Protein AF-A0AAD8AFC6-F1 (afdb_monomer_lite)

InterPro domains:
  IPR002423 Chaperonin Cpn60/GroEL/TCP-1 family [PF00118] (9-108)
  IPR017998 T-complex protein 1 [PTHR11353] (9-109)
  IPR027409 GroEL-like apical domain superfamily [G3DSA:3.50.7.10] (32-109)
  IPR027409 GroEL-like apical domain superfamily [SSF52029] (27-108)
  IPR027410 TCP-1-like chaperonin intermediate domain superfamily [G3DSA:3.30.260.10] (5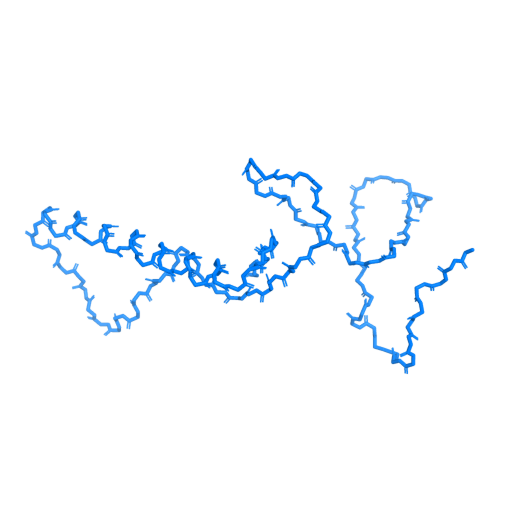-31)

Foldseek 3Di:
DDDLDPPPDPDCVVDDDDDDPDDDPVPDDDDSDDDDPDDDDPPDDPDDPPFPEDEEADDLQDPPVPPPPDPPPDPDPVVVVVVVVVSVVVSVVVVVVVVVVVGDHYHYD

Structure (mmCIF, N/CA/C/O backbone):
data_AF-A0AAD8AFC6-F1
#
_entry.id   AF-A0AAD8AFC6-F1
#
loop_
_atom_site.group_PDB
_atom_site.id
_atom_site.type_symbol
_atom_site.label_atom_id
_atom_site.label_alt_id
_atom_site.label_comp_id
_atom_site.label_asym_id
_atom_site.label_entity_id
_atom_site.label_seq_id
_atom_site.pdbx_PDB_ins_code
_atom_site.Cartn_x
_atom_site.Cartn_y
_atom_site.Cartn_z
_atom_site.occupancy
_atom_site.B_iso_or_equiv
_atom_site.auth_seq_id
_atom_site.auth_comp_id
_atom_site.auth_asym_id
_atom_site.auth_atom_id
_atom_site.pdbx_PDB_model_num
ATOM 1 N N . MET A 1 1 ? 15.541 -9.518 -28.166 1.00 33.28 1 MET A N 1
ATOM 2 C CA . MET A 1 1 ? 15.388 -8.230 -27.459 1.00 33.28 1 MET A CA 1
ATOM 3 C C . MET A 1 1 ? 14.006 -7.708 -27.784 1.00 33.28 1 MET A C 1
ATOM 5 O O . MET A 1 1 ? 13.809 -7.195 -28.878 1.00 33.28 1 MET A O 1
ATOM 9 N N . GLN A 1 2 ? 13.034 -7.973 -26.917 1.00 26.66 2 GLN A N 1
ATOM 10 C CA . GLN A 1 2 ? 11.650 -7.575 -27.138 1.00 26.66 2 GLN A CA 1
ATOM 11 C C . GLN A 1 2 ? 11.496 -6.179 -26.528 1.00 26.66 2 GLN A C 1
ATOM 13 O O . GLN A 1 2 ? 11.730 -5.969 -25.347 1.00 26.66 2 GLN A O 1
ATOM 18 N N . PHE A 1 3 ? 11.275 -5.184 -27.382 1.00 35.19 3 PHE A N 1
ATOM 19 C CA . PHE A 1 3 ? 11.056 -3.809 -26.956 1.00 35.19 3 PHE A CA 1
ATOM 20 C C . PHE A 1 3 ? 9.739 -3.751 -26.177 1.00 35.19 3 PHE A C 1
ATOM 22 O O . PHE A 1 3 ? 8.718 -4.225 -26.673 1.00 35.19 3 PHE A O 1
ATOM 29 N N . CYS A 1 4 ? 9.734 -3.133 -24.994 1.00 43.22 4 CYS A N 1
ATOM 30 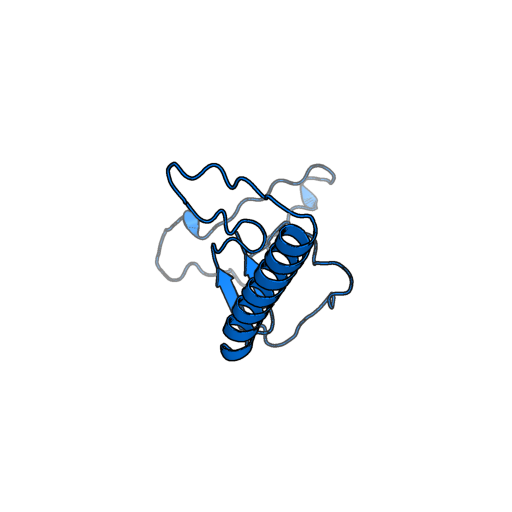C CA . CYS A 1 4 ? 8.493 -2.700 -24.358 1.00 43.22 4 CYS A CA 1
ATOM 31 C C . CYS A 1 4 ? 7.900 -1.585 -25.241 1.00 43.22 4 CYS A C 1
ATOM 33 O O . CYS A 1 4 ? 8.238 -0.409 -25.111 1.00 43.22 4 CYS A O 1
ATOM 35 N N . GLU A 1 5 ? 7.105 -1.980 -26.238 1.00 46.38 5 GLU A N 1
ATOM 36 C CA . GLU A 1 5 ? 6.510 -1.090 -27.230 1.00 46.38 5 GLU A CA 1
ATOM 37 C C . GLU A 1 5 ? 5.574 -0.085 -26.553 1.00 46.38 5 GLU A C 1
ATOM 39 O O . GLU A 1 5 ? 4.472 -0.416 -26.105 1.00 46.38 5 GLU A O 1
ATOM 44 N N . LEU A 1 6 ? 5.972 1.188 -26.568 1.00 54.22 6 LEU A N 1
ATOM 45 C CA . LEU A 1 6 ? 5.028 2.298 -26.547 1.00 54.22 6 LEU A CA 1
ATOM 46 C C . LEU A 1 6 ? 4.147 2.160 -27.795 1.00 54.22 6 LEU A C 1
ATOM 48 O O . LEU A 1 6 ? 4.504 2.628 -28.874 1.00 54.22 6 LEU A O 1
ATOM 52 N N . LYS A 1 7 ? 2.999 1.489 -27.666 1.00 53.31 7 LYS A N 1
ATOM 53 C CA . LYS A 1 7 ? 1.977 1.421 -28.718 1.00 53.31 7 LYS A CA 1
ATOM 54 C C . LYS A 1 7 ? 1.433 2.829 -28.989 1.00 53.31 7 LYS A C 1
ATOM 56 O O . LYS A 1 7 ? 0.461 3.263 -28.380 1.00 53.31 7 LYS A O 1
ATOM 61 N N . GLY A 1 8 ? 2.099 3.566 -29.874 1.00 54.56 8 GLY A N 1
ATOM 62 C CA . GLY A 1 8 ? 1.585 4.747 -30.573 1.00 54.56 8 GLY A CA 1
ATOM 63 C C . GLY A 1 8 ? 1.385 6.040 -29.774 1.00 54.56 8 GLY A C 1
ATOM 64 O O . GLY A 1 8 ? 1.069 7.054 -30.388 1.00 54.56 8 GLY A O 1
ATOM 65 N N . SER A 1 9 ? 1.579 6.066 -28.452 1.00 57.62 9 SER A N 1
ATOM 66 C CA . SER A 1 9 ? 1.502 7.313 -27.674 1.00 57.62 9 SER A CA 1
ATOM 67 C C . SER A 1 9 ? 2.880 7.697 -27.132 1.00 57.62 9 SER A C 1
ATOM 69 O O . SER A 1 9 ? 3.439 7.013 -26.281 1.00 57.62 9 SER A O 1
ATOM 71 N N . GLY A 1 10 ? 3.452 8.790 -27.646 1.00 61.97 10 GLY A N 1
ATOM 72 C CA . GLY A 1 10 ? 4.756 9.345 -27.243 1.00 61.97 10 GLY A CA 1
ATOM 73 C C . GLY A 1 10 ? 4.758 9.985 -25.848 1.00 61.97 10 GLY A C 1
ATOM 74 O O . GLY A 1 10 ? 5.400 11.009 -25.631 1.00 61.97 10 GLY A O 1
ATOM 75 N N . ASN A 1 11 ? 3.995 9.426 -24.909 1.00 69.38 11 ASN A N 1
ATOM 76 C CA . ASN A 1 11 ? 3.841 9.964 -23.568 1.00 69.38 11 ASN A CA 1
ATOM 77 C C . ASN A 1 11 ? 5.013 9.524 -22.689 1.00 69.38 11 ASN A C 1
ATOM 79 O O . ASN A 1 11 ? 5.054 8.397 -22.198 1.00 69.38 11 ASN A O 1
ATOM 83 N N . LEU A 1 12 ? 5.936 10.452 -22.429 1.00 70.56 12 LEU A N 1
ATOM 84 C CA . LEU A 1 12 ? 7.078 10.240 -21.530 1.00 70.56 12 LEU A CA 1
ATOM 85 C C . LEU A 1 12 ? 6.664 9.899 -20.088 1.00 70.56 12 LEU A C 1
ATOM 87 O O . LEU A 1 12 ? 7.460 9.342 -19.344 1.00 70.56 12 LEU A O 1
ATOM 91 N N . SER A 1 13 ? 5.417 10.174 -19.693 1.00 72.44 13 SER A N 1
ATOM 92 C CA . SER A 1 13 ? 4.873 9.803 -18.378 1.00 72.44 13 SER A CA 1
ATOM 93 C C . SER A 1 13 ? 4.747 8.292 -18.159 1.00 72.44 13 SER A C 1
ATOM 95 O O . SER A 1 13 ? 4.615 7.865 -17.016 1.00 72.44 13 SER A O 1
ATOM 97 N N . ALA A 1 14 ? 4.776 7.487 -19.227 1.00 73.25 14 ALA A N 1
ATOM 98 C CA . ALA A 1 14 ? 4.791 6.029 -19.127 1.00 73.25 14 ALA A CA 1
ATOM 99 C C . ALA A 1 14 ? 6.182 5.473 -18.771 1.00 73.25 14 ALA A C 1
ATOM 101 O O . ALA A 1 14 ? 6.287 4.330 -18.337 1.00 73.25 14 ALA A O 1
ATOM 102 N N . ILE A 1 15 ? 7.242 6.273 -18.939 1.00 80.81 15 ILE A N 1
ATOM 103 C CA . ILE A 1 15 ? 8.616 5.870 -18.643 1.00 80.81 15 ILE A CA 1
ATOM 104 C C . ILE A 1 15 ? 8.990 6.401 -17.262 1.00 80.81 15 ILE A C 1
ATOM 106 O O . ILE A 1 15 ? 9.149 7.605 -17.056 1.00 80.81 15 ILE A O 1
ATOM 110 N N . GLN A 1 16 ? 9.178 5.492 -16.311 1.00 79.19 16 GLN A N 1
ATOM 111 C CA . GLN A 1 16 ? 9.682 5.840 -14.992 1.00 79.19 16 GLN A CA 1
ATOM 112 C C . GLN A 1 16 ? 11.197 5.632 -14.933 1.00 79.19 16 GLN A C 1
ATOM 114 O O . GLN A 1 16 ? 11.687 4.512 -15.032 1.00 79.19 16 GLN A O 1
ATOM 119 N N . ILE A 1 17 ? 11.946 6.716 -14.726 1.00 83.44 17 ILE A N 1
ATOM 120 C CA . ILE A 1 17 ? 13.399 6.662 -14.534 1.00 83.44 17 ILE A CA 1
ATOM 121 C C . ILE A 1 17 ? 13.685 6.658 -13.030 1.00 83.44 17 ILE A C 1
ATOM 123 O O . ILE A 1 17 ? 13.499 7.672 -12.357 1.00 83.44 17 ILE A O 1
ATOM 127 N N . ILE A 1 18 ? 14.150 5.526 -12.500 1.00 83.12 18 ILE A N 1
ATOM 128 C CA . ILE A 1 18 ? 14.548 5.385 -11.093 1.00 83.12 18 ILE A CA 1
ATOM 129 C C . ILE A 1 18 ? 16.070 5.302 -11.023 1.00 83.12 18 ILE A C 1
ATOM 131 O O . ILE A 1 18 ? 16.680 4.417 -11.612 1.00 83.12 18 ILE A O 1
ATOM 135 N N . LYS A 1 19 ? 16.688 6.221 -10.277 1.00 84.25 19 LYS A N 1
ATOM 136 C CA . LYS A 1 19 ? 18.132 6.216 -10.024 1.00 84.25 19 LYS A CA 1
ATOM 137 C C . LYS A 1 19 ? 18.385 5.666 -8.629 1.00 84.25 19 LYS A C 1
ATOM 139 O O . LYS A 1 19 ? 17.937 6.250 -7.642 1.00 84.25 19 LYS A O 1
ATOM 144 N N . LYS A 1 20 ? 19.102 4.551 -8.549 1.00 81.69 20 LYS A N 1
ATOM 145 C CA . LYS A 1 20 ? 19.567 3.961 -7.293 1.00 81.69 20 LYS A CA 1
ATOM 146 C C . LYS A 1 20 ? 21.068 4.180 -7.162 1.00 81.69 20 LYS A C 1
ATOM 148 O O . LYS A 1 20 ? 21.805 4.011 -8.124 1.00 81.69 20 LYS A O 1
ATOM 153 N N . THR A 1 21 ? 21.511 4.601 -5.982 1.00 82.06 21 THR A N 1
ATOM 154 C CA . THR A 1 21 ? 22.936 4.748 -5.672 1.00 82.06 21 THR A CA 1
ATOM 155 C C . THR A 1 21 ? 23.509 3.397 -5.256 1.00 82.06 21 THR A C 1
ATOM 157 O O . THR A 1 21 ? 22.988 2.788 -4.321 1.00 82.06 21 THR A O 1
ATOM 160 N N . GLY A 1 22 ? 24.593 2.973 -5.904 1.00 75.56 22 GLY A N 1
ATOM 161 C CA . GLY A 1 22 ? 25.277 1.705 -5.643 1.00 75.56 22 GLY A CA 1
ATOM 162 C C . GLY A 1 22 ? 25.168 0.762 -6.840 1.00 75.56 22 GLY A C 1
ATOM 163 O O . GLY A 1 22 ? 24.072 0.323 -7.171 1.00 75.56 22 GLY A O 1
ATOM 164 N N . GLY A 1 23 ? 26.304 0.492 -7.486 1.00 77.25 23 GLY A N 1
ATOM 165 C CA . GLY A 1 23 ? 26.413 -0.307 -8.711 1.00 77.25 23 GLY A CA 1
ATOM 166 C C . GLY A 1 23 ? 27.310 0.359 -9.755 1.00 77.25 23 GLY A C 1
ATOM 167 O O . GLY A 1 23 ? 27.760 1.494 -9.570 1.00 77.25 23 GLY A O 1
ATOM 168 N N . THR A 1 24 ? 27.571 -0.353 -10.845 1.00 80.88 24 THR A N 1
ATOM 169 C CA . THR A 1 24 ? 28.234 0.177 -12.042 1.00 80.88 24 THR A CA 1
ATOM 170 C C . THR A 1 24 ? 27.198 0.594 -13.089 1.00 80.88 24 THR A C 1
ATOM 172 O O . THR A 1 24 ? 26.031 0.220 -13.014 1.00 80.88 24 THR A O 1
ATOM 175 N N . LEU A 1 25 ? 27.598 1.401 -14.077 1.00 78.31 25 LEU A N 1
ATOM 176 C CA . LEU A 1 25 ? 26.701 1.807 -15.172 1.00 78.31 25 LEU A CA 1
ATOM 177 C C . LEU A 1 25 ? 26.180 0.602 -15.972 1.00 78.31 25 LEU A C 1
ATOM 179 O O . LEU A 1 25 ? 25.066 0.661 -16.487 1.00 78.31 25 LEU A O 1
ATOM 183 N N . GLU A 1 26 ? 26.959 -0.481 -16.025 1.00 83.12 26 GLU A N 1
ATOM 184 C CA . GLU A 1 26 ? 26.617 -1.729 -16.716 1.00 83.12 26 GLU A CA 1
ATOM 185 C C . GLU A 1 26 ? 25.488 -2.507 -16.022 1.00 83.12 26 GLU A C 1
ATOM 187 O O . GLU A 1 26 ? 24.780 -3.261 -16.681 1.00 83.12 26 GLU A O 1
ATOM 192 N N . ASP A 1 27 ? 25.247 -2.260 -14.729 1.00 82.38 27 ASP A N 1
ATOM 193 C CA . ASP A 1 27 ? 24.146 -2.871 -13.970 1.00 82.38 27 ASP A CA 1
ATOM 194 C C . ASP A 1 27 ? 22.786 -2.195 -14.245 1.00 82.38 27 ASP A C 1
ATOM 196 O O . ASP A 1 27 ? 21.767 -2.555 -13.651 1.00 82.38 27 ASP A O 1
ATOM 200 N N . SER A 1 28 ? 22.747 -1.186 -15.123 1.00 81.19 28 SER A N 1
ATOM 201 C CA . SER A 1 28 ? 21.507 -0.510 -15.509 1.00 81.19 28 SER A CA 1
ATOM 202 C C . SER A 1 28 ? 20.699 -1.397 -16.452 1.00 81.19 28 SER A C 1
ATOM 204 O O . SER A 1 28 ? 21.139 -1.699 -17.560 1.00 81.19 28 SER A O 1
ATOM 206 N N . PHE A 1 29 ? 19.485 -1.767 -16.050 1.00 83.25 29 PHE A N 1
ATOM 207 C CA . PHE A 1 29 ? 18.582 -2.576 -16.868 1.00 83.25 29 PHE A CA 1
ATOM 208 C C . PHE A 1 29 ? 17.216 -1.911 -17.044 1.00 83.25 29 PHE A C 1
ATOM 210 O O . PHE A 1 29 ? 16.812 -1.038 -16.273 1.00 83.25 29 PHE A O 1
ATOM 217 N N . LEU A 1 30 ? 16.510 -2.340 -18.090 1.00 84.38 30 LEU A N 1
ATOM 218 C CA . LEU A 1 30 ? 15.118 -1.997 -18.351 1.00 84.38 30 LEU A CA 1
ATOM 219 C C . LEU A 1 30 ? 14.254 -3.205 -17.986 1.00 84.38 30 LEU A C 1
ATOM 221 O O . LEU A 1 30 ? 14.476 -4.292 -18.514 1.00 84.38 30 LEU A O 1
ATOM 225 N N . ASP A 1 31 ? 13.291 -3.009 -17.091 1.00 82.62 31 ASP A N 1
ATOM 226 C CA . ASP A 1 31 ? 12.324 -4.039 -16.706 1.00 82.62 31 ASP A CA 1
ATOM 227 C C . ASP A 1 31 ? 11.062 -3.924 -17.576 1.00 82.62 31 ASP A C 1
ATOM 229 O O . ASP A 1 31 ? 10.581 -2.816 -17.838 1.00 82.62 31 ASP A O 1
ATOM 233 N N . GLU A 1 32 ? 10.527 -5.057 -18.035 1.00 78.25 32 GLU A N 1
ATOM 234 C CA . GLU A 1 32 ? 9.278 -5.118 -18.802 1.00 78.25 32 GLU A CA 1
ATOM 235 C C . GLU A 1 32 ? 8.083 -5.002 -17.840 1.00 78.25 32 GLU A C 1
ATOM 237 O O . GLU A 1 32 ? 7.364 -5.963 -17.559 1.00 78.25 32 GLU A O 1
ATOM 242 N N . GLY A 1 33 ? 7.883 -3.800 -17.293 1.00 80.56 33 GLY A N 1
ATOM 243 C CA . GLY A 1 33 ? 6.841 -3.547 -16.307 1.00 80.56 33 GLY A CA 1
ATOM 244 C C . GLY A 1 33 ? 6.953 -2.196 -15.605 1.00 80.56 33 GLY A C 1
ATOM 245 O O . GLY A 1 33 ? 7.545 -1.242 -16.104 1.00 80.56 33 GLY A O 1
ATOM 246 N N . PHE A 1 34 ? 6.336 -2.112 -14.425 1.00 83.19 34 PHE A N 1
ATOM 247 C CA . PHE A 1 34 ? 6.381 -0.934 -13.563 1.00 83.19 34 PHE A CA 1
ATOM 248 C C . PHE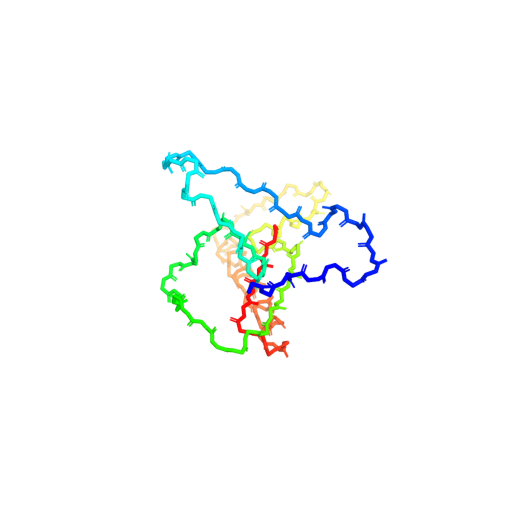 A 1 34 ? 7.118 -1.272 -12.269 1.00 83.19 34 PHE A C 1
ATOM 250 O O . PHE A 1 34 ? 6.693 -2.152 -11.517 1.00 83.19 34 PHE A O 1
ATOM 257 N N . LEU A 1 35 ? 8.206 -0.553 -11.995 1.00 84.31 35 LEU A N 1
ATOM 258 C CA . LEU A 1 35 ? 9.008 -0.751 -10.795 1.00 84.31 35 LEU A CA 1
ATOM 259 C C . LEU A 1 35 ? 8.587 0.242 -9.709 1.00 84.31 35 LEU A C 1
ATOM 261 O O . LEU A 1 35 ? 8.762 1.450 -9.845 1.00 84.31 35 LEU A O 1
ATOM 265 N N . LEU A 1 36 ? 8.085 -0.264 -8.583 1.00 84.75 36 LEU A N 1
ATOM 266 C CA . LEU A 1 36 ? 7.791 0.560 -7.414 1.00 84.75 36 LEU A CA 1
ATOM 267 C C . LEU A 1 36 ? 8.863 0.352 -6.342 1.00 84.75 36 LEU A C 1
ATOM 269 O O . LEU A 1 36 ? 8.985 -0.729 -5.773 1.00 84.75 36 LEU A O 1
ATOM 273 N N . ASP A 1 37 ? 9.599 1.413 -6.012 1.00 82.81 37 ASP A N 1
ATOM 274 C CA . ASP A 1 37 ? 10.572 1.409 -4.917 1.00 82.81 37 ASP A CA 1
ATOM 275 C C . ASP A 1 37 ? 9.885 1.507 -3.543 1.00 82.81 37 ASP A C 1
ATOM 277 O O . ASP A 1 37 ? 9.956 2.512 -2.829 1.00 82.81 37 ASP A O 1
ATOM 281 N N . LYS A 1 38 ? 9.147 0.458 -3.183 1.00 82.38 38 LYS A N 1
ATOM 282 C CA . LYS A 1 38 ? 8.515 0.308 -1.874 1.00 82.38 38 LYS A CA 1
ATOM 283 C C . LYS A 1 38 ? 8.778 -1.080 -1.323 1.00 82.38 38 LYS A C 1
ATOM 285 O O . LYS A 1 38 ? 8.737 -2.079 -2.033 1.00 82.38 38 LYS A O 1
ATOM 290 N N . LYS A 1 39 ? 9.026 -1.136 -0.016 1.00 80.75 39 LYS A N 1
ATOM 291 C CA . LYS A 1 39 ? 9.093 -2.404 0.708 1.00 80.75 39 LYS A CA 1
ATOM 292 C C . LYS A 1 39 ? 7.675 -2.931 0.908 1.00 80.75 39 LYS A C 1
ATOM 294 O O . LYS A 1 39 ? 6.780 -2.159 1.251 1.00 80.75 39 LYS A O 1
ATOM 299 N N . VAL A 1 40 ? 7.499 -4.236 0.714 1.00 84.06 40 VAL A N 1
ATOM 300 C CA . VAL A 1 40 ? 6.263 -4.933 1.089 1.00 84.06 40 VAL A CA 1
ATOM 301 C C . VAL A 1 40 ? 6.015 -4.794 2.593 1.00 84.06 40 VAL A C 1
ATOM 303 O O . VAL A 1 40 ? 6.957 -4.629 3.375 1.00 84.06 40 VAL A O 1
ATOM 306 N N . GLY A 1 41 ? 4.746 -4.837 2.996 1.00 80.88 41 GLY A N 1
ATOM 307 C CA . GLY A 1 41 ? 4.356 -4.784 4.399 1.00 80.88 41 GLY A CA 1
ATOM 308 C C . GLY A 1 41 ? 4.897 -5.972 5.198 1.00 80.88 41 GLY A C 1
ATOM 309 O O . GLY A 1 41 ? 5.308 -7.000 4.653 1.00 80.88 41 GLY A O 1
ATOM 310 N N . VAL A 1 42 ? 4.898 -5.833 6.524 1.00 83.56 42 VAL A N 1
ATOM 311 C CA . VAL A 1 42 ? 5.332 -6.900 7.434 1.00 83.56 42 VAL A CA 1
ATOM 312 C C . VAL A 1 42 ? 4.464 -8.151 7.254 1.00 83.56 42 VAL A C 1
ATOM 314 O O . VAL A 1 42 ? 3.247 -8.051 7.133 1.00 83.56 42 VAL A O 1
ATOM 317 N N . HIS A 1 43 ? 5.092 -9.332 7.228 1.00 84.19 43 HIS A N 1
ATOM 318 C CA . HIS A 1 43 ? 4.412 -10.630 7.062 1.00 84.19 43 HIS A CA 1
ATOM 319 C C . HIS A 1 43 ? 3.621 -10.825 5.748 1.00 84.19 43 HIS A C 1
ATOM 321 O O . HIS A 1 43 ? 2.785 -11.721 5.655 1.00 84.19 43 HIS A O 1
ATOM 327 N N . GLN A 1 44 ? 3.899 -10.036 4.708 1.00 85.50 44 GLN A N 1
ATOM 328 C CA . GLN A 1 44 ? 3.271 -10.207 3.395 1.00 85.50 44 GLN A CA 1
ATOM 329 C C . GLN A 1 44 ? 4.058 -11.175 2.490 1.00 85.50 44 GLN A C 1
ATOM 331 O O . GLN A 1 44 ? 5.284 -11.285 2.615 1.00 85.50 44 GLN A O 1
ATOM 336 N N . PRO A 1 45 ? 3.385 -11.879 1.558 1.00 86.81 45 PRO A N 1
ATOM 337 C CA . PRO A 1 45 ? 4.059 -12.737 0.591 1.00 86.81 45 PRO A CA 1
ATOM 338 C C . PRO A 1 45 ? 4.980 -11.912 -0.318 1.00 86.81 45 PRO A C 1
ATOM 340 O O . PRO A 1 45 ? 4.604 -10.855 -0.817 1.00 86.81 45 PRO A O 1
ATOM 343 N N . LYS A 1 46 ? 6.196 -12.416 -0.562 1.00 84.62 46 LYS A N 1
ATOM 344 C CA . LYS A 1 46 ? 7.191 -11.747 -1.425 1.00 84.62 46 LYS A CA 1
ATOM 345 C C . LYS A 1 46 ? 6.859 -11.837 -2.917 1.00 84.62 46 LYS A C 1
ATOM 347 O O . LYS A 1 46 ? 7.406 -11.075 -3.706 1.00 84.62 46 LYS A O 1
ATOM 352 N N . ARG A 1 47 ? 6.002 -12.785 -3.301 1.00 87.31 47 ARG A N 1
ATOM 353 C CA . ARG A 1 47 ? 5.586 -13.038 -4.682 1.00 87.31 47 ARG A CA 1
ATOM 354 C C . ARG A 1 47 ? 4.096 -13.347 -4.707 1.00 87.31 47 ARG A C 1
ATOM 356 O O . ARG A 1 47 ? 3.619 -14.130 -3.890 1.00 87.31 47 ARG A O 1
ATOM 363 N N . ILE A 1 48 ? 3.387 -12.726 -5.643 1.00 87.56 48 ILE A N 1
ATOM 364 C CA . ILE A 1 48 ? 1.954 -12.910 -5.876 1.00 87.56 48 ILE A CA 1
ATOM 365 C C . ILE A 1 48 ? 1.778 -13.198 -7.365 1.00 87.56 48 ILE A C 1
ATOM 367 O O . ILE A 1 48 ? 2.326 -12.482 -8.200 1.00 87.56 48 ILE A O 1
ATOM 371 N N . GLU A 1 49 ? 1.026 -14.243 -7.695 1.00 88.44 49 GLU A N 1
ATOM 372 C CA . GLU A 1 49 ? 0.667 -14.584 -9.074 1.00 88.44 49 GLU A CA 1
ATOM 373 C C . GLU A 1 49 ? -0.743 -14.064 -9.381 1.00 88.44 49 GLU A C 1
ATOM 375 O O . GLU A 1 49 ? -1.603 -14.043 -8.499 1.00 88.44 49 GLU A O 1
ATOM 380 N N . ASN A 1 50 ? -0.984 -13.615 -10.619 1.00 86.12 50 ASN A N 1
ATOM 381 C CA . ASN A 1 50 ? -2.261 -13.028 -11.055 1.00 86.12 50 ASN A CA 1
ATOM 382 C C . ASN A 1 50 ? -2.740 -11.872 -10.151 1.00 86.12 50 ASN A C 1
ATOM 384 O O . ASN A 1 50 ? -3.825 -11.905 -9.562 1.00 86.12 50 ASN A O 1
ATOM 388 N N . ALA A 1 51 ? -1.907 -10.837 -10.016 1.00 84.88 51 ALA A N 1
ATOM 389 C CA . ALA A 1 51 ? -2.197 -9.677 -9.180 1.00 84.88 51 ALA A CA 1
ATOM 390 C C . ALA A 1 51 ? -3.424 -8.879 -9.680 1.00 84.88 51 ALA A C 1
ATOM 392 O O . ALA A 1 51 ? -3.420 -8.328 -10.778 1.00 84.88 51 ALA A O 1
ATOM 393 N N . LYS A 1 52 ? -4.462 -8.770 -8.845 1.00 87.94 52 LYS A N 1
ATOM 394 C CA . LYS A 1 52 ? -5.544 -7.784 -8.940 1.00 87.94 52 LYS A CA 1
ATOM 395 C C . LYS A 1 52 ? -5.210 -6.622 -8.017 1.00 87.94 52 LYS A C 1
ATOM 397 O O . LYS A 1 52 ? -5.389 -6.710 -6.799 1.00 87.94 52 LYS A O 1
ATOM 402 N N . ILE A 1 53 ? -4.698 -5.559 -8.625 1.00 87.88 53 ILE A N 1
ATOM 403 C CA . ILE A 1 53 ? -4.145 -4.404 -7.925 1.00 87.88 53 ILE A CA 1
ATOM 404 C C . ILE A 1 53 ? -5.229 -3.337 -7.755 1.00 87.88 53 ILE A C 1
ATOM 406 O O . ILE A 1 53 ? -5.827 -2.896 -8.735 1.00 87.88 53 ILE A O 1
ATOM 410 N N . LEU A 1 54 ? -5.452 -2.892 -6.520 1.00 88.56 54 LEU A N 1
ATOM 411 C CA . LEU A 1 54 ? -6.238 -1.701 -6.210 1.00 88.56 54 LEU A CA 1
ATOM 412 C C . LEU A 1 54 ? -5.296 -0.565 -5.834 1.00 88.56 54 LEU A C 1
ATOM 414 O O . LEU A 1 54 ? -4.567 -0.668 -4.849 1.00 88.56 54 LEU A O 1
ATOM 418 N N . ILE A 1 55 ? -5.342 0.517 -6.605 1.00 87.75 55 ILE A N 1
ATOM 419 C CA . ILE A 1 55 ? -4.615 1.751 -6.314 1.00 87.75 55 ILE A CA 1
ATOM 420 C C . ILE A 1 55 ? -5.603 2.732 -5.685 1.00 87.75 55 ILE A C 1
ATOM 422 O O . ILE A 1 55 ? -6.606 3.081 -6.308 1.00 87.75 55 ILE A O 1
ATOM 426 N N . ALA A 1 56 ? -5.333 3.170 -4.459 1.00 86.88 56 ALA A N 1
ATOM 427 C CA . ALA A 1 56 ? -6.166 4.125 -3.739 1.00 86.88 56 ALA A CA 1
ATOM 428 C C . ALA A 1 56 ? -5.335 5.278 -3.161 1.00 86.88 56 ALA A C 1
ATOM 430 O O . ALA A 1 56 ? -4.133 5.156 -2.951 1.00 86.88 56 ALA A O 1
ATOM 431 N N . ASN A 1 57 ? -6.007 6.398 -2.890 1.00 85.69 57 ASN A N 1
ATOM 432 C CA . ASN A 1 57 ? -5.443 7.574 -2.218 1.00 85.69 57 ASN A CA 1
ATOM 433 C C . ASN A 1 57 ? -6.249 7.868 -0.938 1.00 85.69 57 ASN A C 1
ATOM 435 O O . ASN A 1 57 ? -6.700 8.994 -0.719 1.00 85.69 57 ASN A O 1
ATOM 439 N N . THR A 1 58 ? -6.555 6.835 -0.148 1.00 80.12 58 THR A N 1
ATOM 440 C CA . THR A 1 58 ? -7.462 6.948 1.007 1.00 80.12 58 THR A CA 1
ATOM 441 C C . THR A 1 58 ? -6.695 6.881 2.325 1.00 80.12 58 THR A C 1
ATOM 443 O O . THR A 1 58 ? -5.945 5.926 2.531 1.00 80.12 58 THR A O 1
ATOM 446 N N . PRO A 1 59 ? -6.901 7.823 3.266 1.00 78.12 59 PRO A N 1
ATOM 447 C CA . PRO A 1 59 ? -6.268 7.746 4.577 1.00 78.12 59 PRO A CA 1
ATOM 448 C C . PRO A 1 59 ? -6.844 6.572 5.383 1.00 78.12 59 PRO A C 1
ATOM 450 O O . PRO A 1 59 ? -8.062 6.452 5.559 1.00 78.12 59 PRO A O 1
ATOM 453 N N . MET A 1 60 ? -5.954 5.708 5.878 1.00 77.00 60 MET A N 1
ATOM 454 C CA . MET A 1 60 ? -6.304 4.589 6.762 1.00 77.00 60 MET A CA 1
ATOM 455 C C . MET A 1 60 ? -6.251 5.005 8.238 1.00 77.00 60 MET A C 1
ATOM 457 O O . MET A 1 60 ? -7.203 4.731 8.958 1.00 77.00 60 MET A O 1
ATOM 461 N N . ASP A 1 61 ? -5.206 5.737 8.647 1.00 66.69 61 ASP A N 1
ATOM 462 C CA . ASP A 1 61 ? -4.977 6.131 10.051 1.00 66.69 61 ASP A CA 1
ATOM 463 C C . ASP A 1 61 ? -5.631 7.459 10.455 1.00 66.69 61 ASP A C 1
ATOM 465 O O . ASP A 1 61 ? -5.940 7.684 11.619 1.00 66.69 61 ASP A O 1
ATOM 469 N N . THR A 1 62 ? -5.817 8.385 9.511 1.00 57.09 62 THR A N 1
ATOM 470 C CA . THR A 1 62 ? -6.263 9.754 9.813 1.00 57.09 62 THR A CA 1
ATOM 471 C C . THR A 1 62 ? -7.656 10.030 9.271 1.00 57.09 62 THR A C 1
ATOM 473 O O . THR A 1 62 ? -7.852 10.888 8.412 1.00 57.09 62 THR A O 1
ATOM 476 N N . ASP A 1 63 ? -8.665 9.387 9.855 1.00 57.31 63 ASP A N 1
ATOM 477 C CA . ASP A 1 63 ? -9.991 10.007 9.888 1.00 57.31 63 ASP A CA 1
ATOM 478 C C . ASP A 1 63 ? -9.974 11.100 10.953 1.00 57.31 63 ASP A C 1
ATOM 480 O O . ASP A 1 63 ? -10.598 10.993 12.007 1.00 57.31 63 ASP A O 1
ATOM 484 N N . LYS A 1 64 ? -9.262 12.200 10.677 1.00 53.59 64 LYS A N 1
ATOM 485 C CA . LYS A 1 64 ? -9.565 13.442 11.382 1.00 53.59 64 LYS A CA 1
ATOM 486 C C . LYS A 1 64 ? -10.994 13.774 10.998 1.00 53.59 64 LYS A C 1
ATOM 488 O O . LYS A 1 64 ? -11.238 14.302 9.913 1.00 53.59 64 LYS A O 1
ATOM 493 N N . ILE A 1 65 ? -11.935 13.436 11.875 1.00 54.28 65 ILE A N 1
ATOM 494 C CA . ILE A 1 65 ? -13.277 13.991 11.839 1.00 54.28 65 ILE A CA 1
ATOM 495 C C . ILE A 1 65 ? -13.031 15.496 11.755 1.00 54.28 65 ILE A C 1
ATOM 497 O O . ILE A 1 65 ? -12.489 16.091 12.687 1.00 54.28 65 ILE A O 1
ATOM 501 N N . LYS A 1 66 ? -13.307 16.106 10.598 1.00 49.38 66 LYS A N 1
ATOM 502 C CA . LYS A 1 66 ? -13.219 17.556 10.417 1.00 49.38 66 LYS A CA 1
ATOM 503 C C . LYS A 1 66 ? -14.384 18.185 11.183 1.00 49.38 66 LYS A C 1
ATOM 505 O O . LYS A 1 66 ? -15.264 18.798 10.593 1.00 49.38 66 LYS A O 1
ATOM 510 N N . VAL A 1 67 ? -14.421 18.002 12.500 1.00 52.47 67 VAL A N 1
ATOM 511 C CA . VAL A 1 67 ? -15.222 18.818 13.404 1.00 52.47 67 VAL A CA 1
ATOM 512 C C . VAL A 1 67 ? -14.519 20.167 13.458 1.00 52.47 67 VAL A C 1
ATOM 514 O O . VAL A 1 67 ? -13.676 20.432 14.312 1.00 52.47 67 VAL A O 1
ATOM 517 N N . PHE A 1 68 ? -14.798 21.006 12.461 1.00 42.50 68 PHE A N 1
ATOM 518 C CA . PHE A 1 68 ? -14.465 22.421 12.506 1.00 42.50 68 PHE A CA 1
ATOM 519 C C . PHE A 1 68 ? -15.086 23.003 13.788 1.00 42.50 68 PHE A C 1
ATOM 521 O O . PHE A 1 68 ? -16.299 23.145 13.884 1.00 42.50 68 PHE A O 1
ATOM 528 N N . GLY A 1 69 ? -14.258 23.288 14.797 1.00 48.62 69 GLY A N 1
ATOM 529 C CA . GLY A 1 69 ? -14.645 24.075 15.974 1.00 48.62 69 GLY A CA 1
ATOM 530 C C . GLY A 1 69 ? -14.993 23.315 17.260 1.00 48.62 69 GLY A C 1
ATOM 531 O O . GLY A 1 69 ? -15.086 23.951 18.309 1.00 48.62 69 GLY A O 1
ATOM 532 N N . SER A 1 70 ? -15.124 21.987 17.259 1.00 51.19 70 SER A N 1
ATOM 533 C CA . SER A 1 70 ? -15.476 21.250 18.483 1.00 51.19 70 SER A CA 1
ATOM 534 C C . SER A 1 70 ? -14.222 20.756 19.204 1.00 51.19 70 SER A C 1
ATOM 536 O O . SER A 1 70 ? -13.691 19.690 18.904 1.00 51.19 70 SER A O 1
ATOM 538 N N . ARG A 1 71 ? -13.736 21.522 20.190 1.00 54.66 71 ARG A N 1
ATOM 5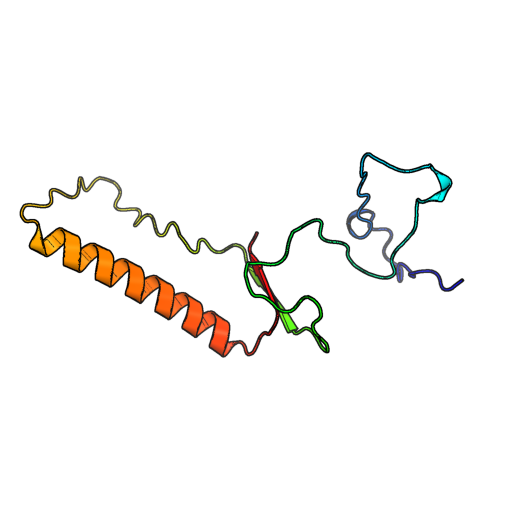39 C CA . ARG A 1 71 ? -12.836 20.976 21.220 1.00 54.66 71 ARG A CA 1
ATOM 540 C C . ARG A 1 71 ? -13.576 19.823 21.902 1.00 54.66 71 ARG A C 1
ATOM 542 O O . ARG A 1 71 ? -14.510 20.079 22.657 1.00 54.66 71 ARG A O 1
ATOM 549 N N . VAL A 1 72 ? -13.189 18.579 21.626 1.00 59.69 72 VAL A N 1
ATOM 550 C CA . VAL A 1 72 ? -13.740 17.406 22.313 1.00 59.69 72 VAL A CA 1
ATOM 551 C C . VAL A 1 72 ? -13.291 17.486 23.774 1.00 59.69 72 VAL A C 1
ATOM 553 O O . VAL A 1 72 ? -12.174 17.110 24.117 1.00 59.69 72 VAL A O 1
ATOM 556 N N . ARG A 1 73 ? -14.129 18.069 24.636 1.00 58.00 73 ARG A N 1
ATOM 557 C CA . ARG A 1 73 ? -13.969 17.972 26.088 1.00 58.00 73 ARG A CA 1
ATOM 558 C C . ARG A 1 73 ? -14.450 16.585 26.481 1.00 58.00 73 ARG A C 1
ATOM 560 O O . ARG A 1 73 ? -15.635 16.287 26.364 1.00 58.00 73 ARG A O 1
ATOM 567 N N . VAL A 1 74 ? -13.518 15.717 26.856 1.00 60.59 74 VAL A N 1
ATOM 568 C CA . VAL A 1 74 ? -13.850 14.372 27.318 1.00 60.59 74 VAL A CA 1
ATOM 569 C C . VAL A 1 74 ? -14.002 14.434 28.834 1.00 60.59 74 VAL A C 1
ATOM 571 O O . VAL A 1 74 ? -13.016 14.582 29.546 1.00 60.59 74 VAL A O 1
ATOM 574 N N . ASP A 1 75 ? -15.241 14.379 29.322 1.00 66.25 75 ASP A N 1
ATOM 575 C CA . ASP A 1 75 ? -15.541 14.540 30.755 1.00 66.25 75 ASP A CA 1
ATOM 576 C C . ASP A 1 75 ? -15.244 13.280 31.593 1.00 66.25 75 ASP A C 1
ATOM 578 O O . ASP A 1 75 ? -15.273 13.334 32.819 1.00 66.25 75 ASP A O 1
ATOM 582 N N . SER A 1 76 ? -14.980 12.126 30.965 1.00 69.75 76 SER A N 1
ATOM 583 C CA . SER A 1 76 ? -14.714 10.871 31.678 1.00 69.75 76 SER A CA 1
ATOM 584 C C . SER A 1 76 ? -13.842 9.897 30.880 1.00 69.75 76 SER A C 1
ATOM 586 O O . SER A 1 76 ? -13.918 9.829 29.654 1.00 69.75 76 SER A O 1
ATOM 588 N N . MET A 1 77 ? -13.046 9.089 31.589 1.00 72.50 77 MET A N 1
ATOM 589 C CA . MET A 1 77 ? -12.196 8.042 30.994 1.00 72.50 77 MET A CA 1
ATOM 590 C C . MET A 1 77 ? -12.999 6.996 30.200 1.00 72.50 77 MET A C 1
ATOM 592 O O . MET A 1 77 ? -12.498 6.455 29.220 1.00 72.50 77 MET A O 1
ATOM 596 N N . ALA A 1 78 ? -14.266 6.761 30.563 1.00 78.00 78 ALA A N 1
ATOM 597 C CA . ALA A 1 78 ? -15.153 5.844 29.844 1.00 78.00 78 ALA A CA 1
ATOM 598 C C . ALA A 1 78 ? -15.414 6.289 28.392 1.00 78.00 78 ALA A C 1
ATOM 600 O O . ALA A 1 78 ? -15.368 5.471 27.478 1.00 78.00 78 ALA A O 1
ATOM 601 N N . LYS A 1 79 ? -15.590 7.597 28.159 1.00 74.56 79 LYS A N 1
ATOM 602 C CA . LYS A 1 79 ? -15.816 8.146 26.811 1.00 74.56 79 LYS A CA 1
ATOM 603 C C . LYS A 1 79 ? -14.573 8.057 25.919 1.00 74.56 79 LYS A C 1
ATOM 605 O O . LYS A 1 79 ? -14.713 7.999 24.703 1.00 74.56 79 LYS A O 1
ATOM 610 N N . ILE A 1 80 ? -13.367 8.042 26.498 1.00 76.75 80 ILE A N 1
ATOM 611 C CA . ILE A 1 80 ? -12.119 7.853 25.736 1.00 76.75 80 ILE A CA 1
ATOM 612 C C . ILE A 1 80 ? -12.072 6.430 25.171 1.00 76.75 80 ILE A C 1
ATOM 614 O O . ILE A 1 80 ? -11.828 6.256 23.980 1.00 76.75 80 ILE A O 1
ATOM 618 N N . ALA A 1 81 ? -12.381 5.428 25.999 1.00 79.62 81 ALA A N 1
ATOM 619 C CA . ALA A 1 81 ? -12.393 4.028 25.579 1.00 79.62 81 ALA A CA 1
ATOM 620 C C . ALA A 1 81 ? -13.427 3.757 24.471 1.00 79.62 81 ALA A C 1
ATOM 622 O O . ALA A 1 81 ? -13.132 3.047 23.511 1.00 79.62 81 ALA A O 1
ATOM 623 N N . GLU A 1 82 ? -14.618 4.356 24.565 1.00 80.38 82 GLU A N 1
ATOM 624 C CA . GLU A 1 82 ? -15.640 4.268 23.512 1.00 80.38 82 GLU A CA 1
ATOM 625 C C . GLU A 1 82 ? -15.172 4.902 22.196 1.00 80.38 82 GLU A C 1
ATOM 627 O O . GLU A 1 82 ? -15.411 4.349 21.121 1.00 80.38 82 GLU A O 1
ATOM 632 N N . LEU A 1 83 ? -14.469 6.036 22.267 1.00 77.75 83 LEU A N 1
ATOM 633 C CA . LEU A 1 83 ? -13.960 6.732 21.088 1.00 77.75 83 LEU A CA 1
ATOM 634 C C . LEU A 1 83 ? -12.880 5.911 20.368 1.00 77.75 83 LEU A C 1
ATOM 636 O O . LEU A 1 83 ? -12.933 5.768 19.147 1.00 77.75 83 LEU A O 1
ATOM 640 N N . GLU A 1 84 ? -11.954 5.312 21.120 1.00 78.81 84 GLU A N 1
ATOM 641 C CA . GLU A 1 84 ? -10.931 4.415 20.569 1.00 78.81 84 GLU A CA 1
ATOM 642 C C . GLU A 1 84 ? -11.545 3.173 19.906 1.00 78.81 84 GLU A C 1
ATOM 644 O O . GLU A 1 84 ? -11.076 2.708 18.862 1.00 78.81 84 GLU A O 1
ATOM 649 N N . LEU A 1 85 ? -12.601 2.615 20.502 1.00 83.81 85 LEU A N 1
ATOM 650 C CA . LEU A 1 85 ? -13.281 1.435 19.971 1.00 83.81 85 LEU A CA 1
ATOM 651 C C . LEU A 1 85 ? -14.035 1.777 18.677 1.00 83.81 85 LEU A C 1
ATOM 653 O O . LEU A 1 85 ? -13.919 1.049 17.690 1.00 83.81 85 LEU A O 1
ATOM 657 N N . ALA A 1 86 ? -14.697 2.936 18.641 1.00 82.12 86 ALA A N 1
ATOM 658 C CA . ALA A 1 86 ? -15.355 3.456 17.446 1.00 82.12 86 ALA A CA 1
ATOM 659 C C . ALA A 1 86 ? -14.364 3.758 16.304 1.00 82.12 86 ALA A C 1
ATOM 661 O O . ALA A 1 86 ? -14.686 3.552 15.132 1.00 82.12 86 ALA A O 1
ATOM 662 N N . GLU A 1 87 ? -13.148 4.227 16.604 1.00 78.12 87 GLU A N 1
ATOM 663 C CA . GLU A 1 87 ? -12.095 4.405 15.594 1.00 78.12 87 GLU A CA 1
ATOM 664 C C . GLU A 1 87 ? -11.622 3.066 15.017 1.00 78.12 87 GLU A C 1
ATOM 666 O O . GLU A 1 87 ? -11.511 2.916 13.795 1.00 78.12 87 GLU A O 1
ATOM 671 N N . LYS A 1 88 ? -11.418 2.058 15.874 1.00 83.12 88 LYS A N 1
ATOM 672 C CA . LYS A 1 88 ? -11.065 0.700 15.434 1.00 83.12 88 LYS A CA 1
ATOM 673 C C . LYS A 1 88 ? -12.137 0.083 14.538 1.00 83.12 88 LYS A C 1
ATOM 675 O O . LYS A 1 88 ? -11.803 -0.545 13.532 1.00 83.12 88 LYS A O 1
ATOM 680 N N . GLU A 1 89 ? -13.410 0.275 14.867 1.00 87.19 89 GLU A N 1
ATOM 681 C CA . GLU A 1 89 ? -14.522 -0.258 14.077 1.00 87.19 89 GLU A CA 1
ATOM 682 C C . GLU A 1 89 ? -14.608 0.401 12.691 1.00 87.19 89 GLU A C 1
ATOM 684 O O . GLU A 1 89 ? -14.682 -0.296 11.677 1.00 87.19 89 GLU A O 1
ATOM 689 N N . LYS A 1 90 ? -14.440 1.727 12.609 1.00 83.25 90 LYS A N 1
ATOM 690 C CA . LYS A 1 90 ? -14.383 2.449 11.323 1.00 83.25 90 LYS A CA 1
ATOM 691 C C . LYS A 1 90 ? -13.255 1.959 10.418 1.00 83.25 90 LYS A C 1
ATOM 693 O O . LYS A 1 90 ? -13.452 1.811 9.208 1.00 83.25 90 LYS A O 1
ATOM 698 N N . MET A 1 91 ? -12.075 1.693 10.982 1.00 84.06 91 MET A N 1
ATOM 699 C CA . MET A 1 91 ? -10.966 1.114 10.219 1.00 84.06 91 MET A CA 1
ATOM 700 C C . MET A 1 91 ? -11.330 -0.269 9.678 1.00 84.06 91 MET A C 1
ATOM 702 O O . MET A 1 91 ? -11.089 -0.561 8.504 1.00 84.06 91 MET A O 1
ATOM 706 N N . ARG A 1 92 ? -11.970 -1.104 10.501 1.00 87.38 92 ARG A N 1
ATOM 707 C CA . ARG A 1 92 ? -12.423 -2.437 10.094 1.00 87.38 92 AR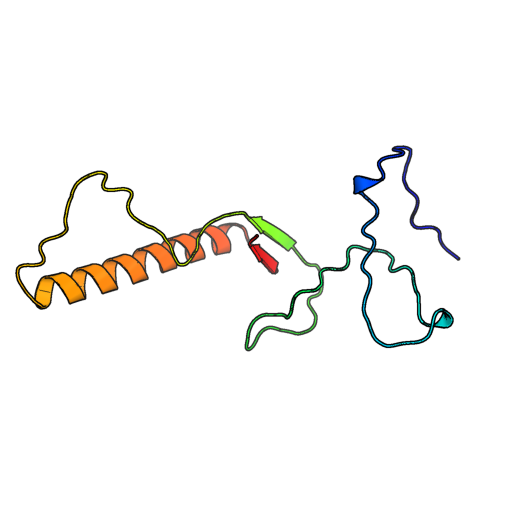G A CA 1
ATOM 708 C C . ARG A 1 92 ? -13.423 -2.368 8.941 1.00 87.38 92 ARG A C 1
ATOM 710 O O . ARG A 1 92 ? -13.299 -3.131 7.985 1.00 87.38 92 ARG A O 1
ATOM 717 N N . ASP A 1 93 ? -14.346 -1.414 8.963 1.00 89.00 93 ASP A N 1
ATOM 718 C CA . ASP A 1 93 ? -15.307 -1.213 7.878 1.00 89.00 93 ASP A CA 1
ATOM 719 C C . ASP A 1 93 ? -14.656 -0.785 6.563 1.00 89.00 93 ASP A C 1
ATOM 721 O O . ASP A 1 93 ? -15.063 -1.242 5.489 1.00 89.00 93 ASP A O 1
ATOM 725 N N . LYS A 1 94 ? -13.621 0.062 6.615 1.00 86.12 94 LYS A N 1
ATOM 726 C CA . LYS A 1 94 ? -12.830 0.411 5.424 1.00 86.12 94 LYS A CA 1
ATOM 727 C C . LYS A 1 94 ? -12.138 -0.818 4.841 1.00 86.12 94 LYS A C 1
ATOM 729 O O . LYS A 1 94 ? -12.231 -1.048 3.637 1.00 86.12 94 LYS A O 1
ATOM 734 N N . VAL A 1 95 ? -11.516 -1.639 5.687 1.00 87.44 95 VAL A N 1
ATOM 735 C CA . VAL A 1 95 ? -10.891 -2.899 5.255 1.00 87.44 95 VAL A CA 1
ATOM 736 C C . VAL A 1 95 ? -11.932 -3.835 4.640 1.00 87.44 95 VAL A C 1
ATOM 738 O O . VAL A 1 95 ? -11.705 -4.376 3.561 1.00 87.44 95 VAL A O 1
ATOM 741 N N . ASN A 1 96 ? -13.114 -3.960 5.248 1.00 89.69 96 ASN A N 1
ATOM 742 C CA . ASN A 1 96 ? -14.207 -4.768 4.705 1.00 89.69 96 ASN A CA 1
ATOM 743 C C . ASN A 1 96 ? -14.657 -4.283 3.319 1.00 89.69 96 ASN A C 1
ATOM 745 O O . ASN A 1 96 ? -14.957 -5.099 2.449 1.00 89.69 96 ASN A O 1
ATOM 749 N N . LYS A 1 97 ? -14.688 -2.966 3.078 1.00 87.50 97 LYS A N 1
ATOM 750 C CA . LYS A 1 97 ? -14.973 -2.412 1.743 1.00 87.50 97 LYS A CA 1
ATOM 751 C C . LYS A 1 97 ? -13.894 -2.800 0.733 1.00 87.50 97 LYS A C 1
ATOM 753 O O . LYS A 1 97 ? -14.244 -3.217 -0.363 1.00 87.50 97 LYS A O 1
ATOM 758 N N . ILE A 1 98 ? -12.616 -2.738 1.111 1.00 87.12 98 ILE A N 1
ATOM 759 C CA . ILE A 1 98 ? -11.501 -3.163 0.248 1.00 87.12 98 ILE A CA 1
ATOM 760 C C . ILE A 1 98 ? -11.623 -4.655 -0.094 1.00 87.12 98 ILE A C 1
ATOM 762 O O . ILE A 1 98 ? -11.523 -5.029 -1.260 1.00 87.12 98 ILE A O 1
ATOM 766 N N . LEU A 1 99 ? -11.928 -5.499 0.896 1.00 86.94 99 LEU A N 1
ATOM 767 C CA . LEU A 1 99 ? -12.100 -6.942 0.698 1.00 86.94 99 LEU A CA 1
ATOM 768 C C . LEU A 1 99 ? -13.234 -7.278 -0.283 1.00 86.94 99 LEU A C 1
ATOM 770 O O . LEU A 1 99 ? -13.094 -8.206 -1.078 1.00 86.94 99 LEU A O 1
ATOM 774 N N . LYS A 1 100 ? -14.325 -6.498 -0.301 1.00 90.88 100 LYS A N 1
ATOM 775 C CA . LYS A 1 100 ? -15.432 -6.685 -1.262 1.00 90.88 100 LYS A CA 1
ATOM 776 C C . LYS A 1 100 ? -15.002 -6.527 -2.721 1.00 90.88 100 LYS A C 1
ATOM 778 O O . LYS A 1 100 ? -15.636 -7.110 -3.595 1.00 90.88 100 LYS A O 1
ATOM 783 N N . HIS A 1 101 ? -13.933 -5.780 -2.994 1.00 84.81 101 HIS A N 1
ATOM 784 C CA . HIS A 1 101 ? -13.409 -5.620 -4.351 1.00 84.81 101 HIS A CA 1
ATOM 785 C C . HIS A 1 101 ? -12.622 -6.845 -4.852 1.00 84.81 101 HIS A C 1
ATOM 787 O O . HIS A 1 101 ? -12.240 -6.873 -6.019 1.00 84.81 101 HIS A O 1
ATOM 793 N N . ASN A 1 102 ? -12.421 -7.872 -4.012 1.00 84.81 102 ASN A N 1
ATOM 794 C CA . ASN A 1 102 ? -11.734 -9.124 -4.350 1.00 84.81 102 ASN A CA 1
ATOM 795 C C . ASN A 1 102 ? -10.353 -8.892 -4.998 1.00 84.81 102 ASN A C 1
ATOM 797 O O . ASN A 1 102 ? -10.032 -9.414 -6.071 1.00 84.81 102 ASN A O 1
ATOM 801 N N . VAL A 1 103 ? -9.566 -8.039 -4.343 1.00 88.44 103 VAL A N 1
ATOM 802 C CA . VAL A 1 103 ? -8.223 -7.607 -4.748 1.00 88.44 103 VAL A CA 1
ATOM 803 C C . VAL A 1 103 ? -7.176 -8.279 -3.870 1.00 88.44 103 VAL A C 1
ATOM 805 O O . VAL A 1 103 ? -7.406 -8.494 -2.682 1.00 88.44 103 VAL A O 1
ATOM 808 N N . ASN A 1 104 ? -6.028 -8.622 -4.454 1.00 85.94 104 ASN A N 1
ATOM 809 C CA . ASN A 1 104 ? -4.938 -9.297 -3.739 1.00 85.94 104 ASN A CA 1
ATOM 810 C C . ASN A 1 104 ? -3.769 -8.361 -3.408 1.00 85.94 104 ASN A C 1
ATOM 812 O O . ASN A 1 104 ? -3.017 -8.641 -2.478 1.00 85.94 104 ASN A O 1
ATOM 816 N N . VAL A 1 105 ? -3.636 -7.244 -4.125 1.00 86.75 105 VAL A N 1
ATOM 817 C CA . VAL A 1 105 ? -2.613 -6.230 -3.879 1.00 86.75 105 VAL A CA 1
ATOM 818 C C . VAL A 1 105 ? -3.306 -4.888 -3.702 1.00 86.75 105 VAL A C 1
ATOM 820 O O . VAL A 1 105 ? -3.991 -4.406 -4.600 1.00 86.75 105 VAL A O 1
ATOM 823 N N . PHE A 1 106 ? -3.117 -4.273 -2.541 1.00 87.75 106 PHE A N 1
ATOM 824 C CA . PHE A 1 106 ? -3.599 -2.928 -2.256 1.00 87.75 106 PHE A CA 1
ATOM 825 C C . PHE A 1 106 ? -2.409 -1.976 -2.178 1.00 87.75 106 PHE A C 1
ATOM 827 O O . PHE A 1 106 ? -1.531 -2.144 -1.332 1.00 87.75 106 PHE A O 1
ATOM 834 N N . ILE A 1 107 ? -2.381 -0.986 -3.065 1.00 87.12 107 ILE A N 1
ATOM 835 C CA . ILE A 1 107 ? -1.371 0.068 -3.093 1.00 87.12 107 ILE A CA 1
ATOM 836 C C . ILE A 1 107 ? -2.067 1.364 -2.696 1.00 87.12 107 ILE A C 1
ATOM 838 O O . ILE A 1 107 ? -2.932 1.859 -3.417 1.00 87.12 107 ILE A O 1
ATOM 842 N N . ASN A 1 108 ? -1.684 1.915 -1.549 1.00 85.00 108 ASN A N 1
ATOM 843 C CA . ASN A 1 108 ? -2.150 3.224 -1.105 1.00 85.00 108 ASN A CA 1
ATOM 844 C C . ASN A 1 108 ? -1.054 4.267 -1.347 1.00 85.00 108 ASN A C 1
ATOM 846 O O . ASN A 1 108 ? 0.114 3.992 -1.053 1.00 85.00 108 ASN A O 1
ATOM 850 N N . ARG A 1 109 ? -1.421 5.435 -1.878 1.00 74.25 109 ARG A N 1
ATOM 851 C CA . ARG A 1 109 ? -0.510 6.572 -2.073 1.00 74.25 109 ARG A CA 1
ATOM 852 C C . ARG A 1 109 ? -0.490 7.514 -0.877 1.00 74.25 109 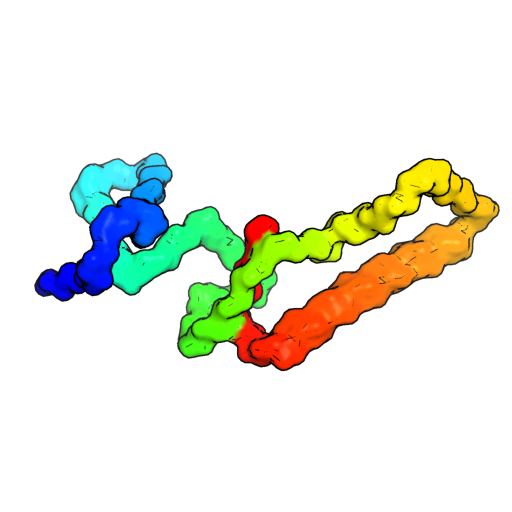ARG A C 1
ATOM 854 O O . ARG A 1 109 ? -1.573 7.763 -0.303 1.00 74.25 109 ARG A O 1
#

Organism: Diploptera punctata (NCBI:txid6984)

Secondary structure (DSSP, 8-state):
-------S---GGG------SSS-GGG----SS-----PPPTT--S--SS--EEEE---SS------TT------SHHHHHHHHHHHHHHHHHHHHHHHHT--SEEEE-

Sequence (109 aa):
MQFCELKGSGNLSAIQIIKKTGGTLEDSFLDEGFLLDKKVGVHQPKRIENAKILIANTPMDTDKIKVFGSRVRVDSMAKIAELELAEKEKMRDKVNKILKHNVNVFINR

pLDDT: mean 75.55, std 14.32, range [26.66, 90.88]

Radius of gyration: 21.7 Å; chains: 1; bounding box: 44×39×62 Å